Protein AF-A0A3R6CC76-F1 (afdb_monomer_lite)

Sequence (164 aa):
MKKETKEALYSLLDLMDMLGSIEFINMDIDKANSIRKEVLDVIGEKKEVSILDSNTEELLGILPMLLLDVNKFPSAKEILKFAEKCLNIEIKNYWLKRSRAEVAGIVLNEVYEQSPQQFNKFLKAWNKFNSESNSSSLDNKKLSDEKGFMESWFEFFDSYNGVE

Secondary structure (DSSP, 8-state):
--HHHHHHHHHHHHHHHHHHT-TT----HHHHHHHHHHHHHHHT---------HHHHHHHHHHHHHHH-TTT--SHHHHHHHHHHHH-PPPPTTGGGS-HHHHHHHHHHHHHHS-HHHHHHHHHHHHHHHHHHHHS---TTTTTSS--HHHHHHHHHHH-----

Structure (mmCIF, N/CA/C/O backbone):
data_AF-A0A3R6CC76-F1
#
_entry.id   AF-A0A3R6CC76-F1
#
loop_
_atom_site.group_PDB
_atom_site.id
_atom_site.type_symbol
_atom_site.label_atom_id
_atom_site.label_alt_id
_atom_site.label_comp_id
_atom_site.label_asym_id
_atom_site.label_entity_id
_atom_site.label_seq_id
_atom_site.pdbx_PDB_ins_code
_atom_site.Cartn_x
_atom_site.Cartn_y
_atom_site.Cartn_z
_atom_site.occupancy
_atom_site.B_iso_or_equiv
_atom_site.auth_seq_id
_atom_site.auth_comp_id
_atom_site.auth_asym_id
_atom_site.auth_atom_id
_atom_site.pdbx_PDB_model_num
ATOM 1 N N . MET A 1 1 ? -24.185 2.326 25.182 1.00 78.19 1 MET A N 1
ATOM 2 C CA . MET A 1 1 ? -23.250 1.585 26.057 1.00 78.19 1 MET A CA 1
ATOM 3 C C . MET A 1 1 ? -22.903 2.452 27.264 1.00 78.19 1 MET A C 1
ATOM 5 O O . MET A 1 1 ? -22.873 3.666 27.101 1.00 78.19 1 MET A O 1
ATOM 9 N N . LYS A 1 2 ? -22.691 1.870 28.455 1.00 87.38 2 LYS A N 1
ATOM 10 C CA . LYS A 1 2 ? -22.200 2.624 29.624 1.00 87.38 2 LYS A CA 1
ATOM 11 C C . LYS A 1 2 ? -20.761 3.101 29.385 1.00 87.38 2 LYS A C 1
ATOM 13 O O . LYS A 1 2 ? -20.021 2.442 28.657 1.00 87.38 2 LYS A O 1
ATOM 18 N N . LYS A 1 3 ? -20.378 4.235 29.977 1.00 83.81 3 LYS A N 1
ATOM 19 C CA . LYS A 1 3 ? -19.061 4.857 29.766 1.00 83.81 3 LYS A CA 1
ATOM 20 C C . LYS A 1 3 ? -17.925 3.919 30.184 1.00 83.81 3 LYS A C 1
ATOM 22 O O . LYS A 1 3 ? -16.989 3.725 29.422 1.00 83.81 3 LYS A O 1
ATOM 27 N N . GLU A 1 4 ? -18.082 3.269 31.329 1.00 83.88 4 GLU A N 1
ATOM 28 C CA . GLU A 1 4 ? -17.110 2.345 31.914 1.00 83.88 4 GLU A CA 1
ATOM 29 C C . GLU A 1 4 ? -16.890 1.119 31.015 1.00 83.88 4 GLU A C 1
ATOM 31 O O . GLU A 1 4 ? -15.773 0.646 30.844 1.00 83.88 4 GLU A O 1
ATOM 36 N N . THR A 1 5 ? -17.960 0.623 30.384 1.00 85.38 5 THR A N 1
ATOM 37 C CA . THR A 1 5 ? -17.870 -0.474 29.409 1.00 85.38 5 THR A CA 1
ATOM 38 C C . THR A 1 5 ? -17.114 -0.038 28.158 1.00 85.38 5 THR A C 1
ATOM 40 O O . THR A 1 5 ? -16.325 -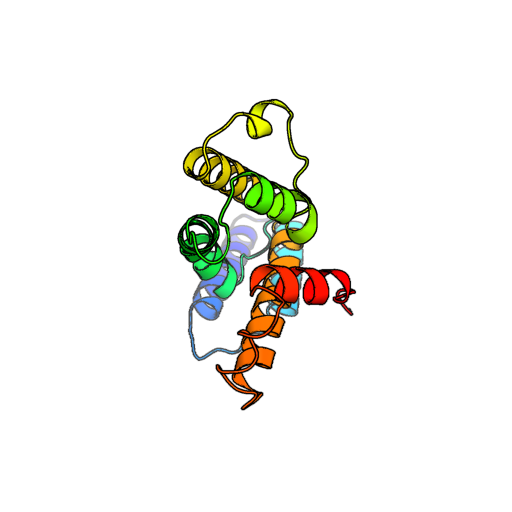0.808 27.627 1.00 85.38 5 THR A O 1
ATOM 43 N N . LYS A 1 6 ? -17.322 1.202 27.703 1.00 82.75 6 LYS A N 1
ATOM 44 C CA . LYS A 1 6 ? -16.617 1.743 26.538 1.00 82.75 6 LYS A CA 1
ATOM 45 C C . LYS A 1 6 ? -15.118 1.892 26.819 1.00 82.75 6 LYS A C 1
ATOM 47 O O . LYS A 1 6 ? -14.307 1.497 25.994 1.00 82.75 6 LYS A O 1
ATOM 52 N N . GLU A 1 7 ? -14.763 2.411 27.993 1.00 84.00 7 GLU A N 1
ATOM 53 C CA . GLU A 1 7 ? -13.372 2.547 28.444 1.00 84.00 7 GLU A CA 1
ATOM 54 C C . GLU A 1 7 ? -12.673 1.187 28.555 1.00 84.00 7 GLU A C 1
ATOM 56 O O . GLU A 1 7 ? -11.577 1.032 28.028 1.00 84.00 7 GLU A O 1
ATOM 61 N N . ALA A 1 8 ? -13.332 0.177 29.132 1.00 86.19 8 ALA A N 1
ATOM 62 C CA . ALA A 1 8 ? -12.779 -1.175 29.214 1.00 86.19 8 ALA A CA 1
ATOM 63 C C . ALA A 1 8 ? -12.504 -1.797 27.832 1.00 86.19 8 ALA A C 1
ATOM 65 O O . ALA A 1 8 ? -11.505 -2.493 27.657 1.00 86.19 8 ALA A O 1
ATOM 66 N N . LEU A 1 9 ? -13.368 -1.538 26.845 1.00 85.25 9 LEU A N 1
ATOM 67 C CA . LEU A 1 9 ? -13.170 -2.020 25.477 1.00 85.25 9 LEU A CA 1
ATOM 68 C C . LEU A 1 9 ? -12.023 -1.290 24.763 1.00 85.25 9 LEU A C 1
ATOM 70 O O . LEU A 1 9 ? -11.269 -1.940 24.047 1.00 85.25 9 LEU A O 1
ATOM 74 N N . TYR A 1 10 ? -11.831 0.014 24.987 1.00 83.94 10 TYR A N 1
ATOM 75 C CA . TYR A 1 10 ? -10.636 0.703 24.481 1.00 83.94 10 TYR A CA 1
ATOM 76 C C . TYR A 1 10 ? -9.357 0.182 25.143 1.00 83.94 10 TYR A C 1
ATOM 78 O O . TYR A 1 10 ? -8.397 -0.105 24.441 1.00 83.94 10 TYR A O 1
ATOM 86 N N . SER A 1 11 ? -9.361 -0.058 26.458 1.00 84.88 11 SER A N 1
ATOM 87 C CA . SER A 1 11 ? -8.207 -0.659 27.141 1.00 84.88 11 SER A CA 1
ATOM 88 C C . SER A 1 11 ? -7.869 -2.063 26.626 1.00 84.88 11 SER A C 1
ATOM 90 O O . SER A 1 11 ? -6.702 -2.447 26.613 1.00 84.88 11 SER A O 1
ATOM 92 N N . LEU A 1 12 ? -8.870 -2.836 26.188 1.00 85.44 12 LEU A N 1
ATOM 93 C CA . LEU A 1 12 ? -8.644 -4.117 25.517 1.00 85.44 12 LEU A CA 1
ATOM 94 C C . LEU A 1 12 ? -7.931 -3.925 24.172 1.00 85.44 12 LEU A C 1
ATOM 96 O O . LEU A 1 12 ? -7.001 -4.671 23.879 1.00 85.44 12 LEU A O 1
ATOM 100 N N . LEU A 1 13 ? -8.341 -2.932 23.376 1.00 81.12 13 LEU A N 1
ATOM 101 C CA . LEU A 1 13 ? -7.686 -2.606 22.106 1.00 81.12 13 LEU A CA 1
ATOM 102 C C . LEU A 1 13 ? -6.233 -2.163 22.320 1.00 81.12 13 LEU A C 1
ATOM 104 O O . LEU A 1 13 ? -5.344 -2.716 21.678 1.00 81.12 13 LEU A O 1
ATOM 108 N N . ASP A 1 14 ? -5.990 -1.273 23.286 1.00 79.50 14 ASP A N 1
ATOM 109 C CA . ASP A 1 14 ? -4.642 -0.810 23.643 1.00 79.50 14 ASP A CA 1
ATOM 110 C C . ASP A 1 14 ? -3.735 -1.980 24.063 1.00 79.50 14 ASP A C 1
ATOM 112 O O . ASP A 1 14 ? -2.559 -2.047 23.705 1.00 79.50 14 ASP A O 1
ATOM 116 N N . LEU A 1 15 ? -4.284 -2.946 24.807 1.00 82.69 15 LEU A N 1
ATOM 117 C CA . LEU A 1 15 ? -3.556 -4.143 25.223 1.00 82.69 15 LEU A CA 1
ATOM 118 C C . LEU A 1 15 ? -3.258 -5.069 24.037 1.00 82.69 15 LEU A C 1
ATOM 120 O O . LEU A 1 15 ? -2.177 -5.652 23.975 1.00 82.69 15 LEU A O 1
ATOM 124 N N . MET A 1 16 ? -4.181 -5.189 23.082 1.00 79.12 16 MET A N 1
ATOM 125 C CA . MET A 1 16 ? -3.932 -5.930 21.844 1.00 79.12 16 MET A CA 1
ATOM 126 C C . MET A 1 16 ? -2.826 -5.279 21.007 1.00 79.12 16 MET A C 1
ATOM 128 O O . MET A 1 16 ? -1.982 -6.000 20.483 1.00 79.12 16 MET A O 1
ATOM 132 N N . ASP A 1 17 ? -2.797 -3.946 20.913 1.00 73.50 17 ASP A N 1
ATOM 133 C CA . ASP A 1 17 ? -1.731 -3.208 20.222 1.00 73.50 17 ASP A CA 1
ATOM 134 C C . ASP A 1 17 ? -0.377 -3.400 20.908 1.00 73.50 17 ASP A C 1
ATOM 136 O O . ASP A 1 17 ? 0.615 -3.731 20.257 1.00 73.50 17 ASP A O 1
ATOM 140 N N . MET A 1 18 ? -0.343 -3.293 22.240 1.00 76.19 18 MET A N 1
ATOM 141 C CA . MET A 1 18 ? 0.864 -3.566 23.017 1.00 76.19 18 MET A CA 1
ATOM 142 C C . MET A 1 18 ? 1.381 -4.984 22.754 1.00 76.19 18 MET A C 1
ATOM 144 O O . MET A 1 18 ? 2.561 -5.154 22.459 1.00 76.19 18 MET A O 1
ATOM 148 N N . LEU A 1 19 ? 0.519 -6.001 22.830 1.00 71.38 19 LEU A N 1
ATOM 149 C CA . LEU A 1 19 ? 0.923 -7.389 22.601 1.00 71.38 19 LEU A CA 1
ATOM 150 C C . LEU A 1 19 ? 1.365 -7.648 21.153 1.00 71.38 19 LEU A C 1
ATOM 152 O O . LEU A 1 19 ? 2.276 -8.444 20.950 1.00 71.38 19 LEU A O 1
ATOM 156 N N . GLY A 1 20 ? 0.755 -6.983 20.167 1.00 65.50 20 GLY A N 1
ATOM 157 C CA . GLY A 1 20 ? 1.153 -7.082 18.759 1.00 65.50 20 GLY A CA 1
ATOM 158 C C . GLY A 1 20 ? 2.518 -6.453 18.464 1.00 65.50 20 GLY A C 1
ATOM 159 O O . GLY A 1 20 ? 3.218 -6.906 17.566 1.00 65.50 20 GLY A O 1
ATOM 160 N N . SER A 1 21 ? 2.936 -5.457 19.250 1.00 64.94 21 SER A N 1
ATOM 161 C CA . SER A 1 21 ? 4.254 -4.817 19.104 1.00 64.94 21 SER A CA 1
ATOM 162 C C . SER A 1 21 ? 5.432 -5.630 19.666 1.00 64.94 21 SER A C 1
ATOM 164 O O . SER A 1 21 ? 6.586 -5.228 19.531 1.00 64.94 21 SER A O 1
ATOM 166 N N . ILE A 1 22 ? 5.169 -6.764 20.324 1.00 73.12 22 ILE A N 1
ATOM 167 C CA . ILE A 1 22 ? 6.200 -7.580 20.969 1.00 73.12 22 ILE A CA 1
ATOM 168 C C . ILE A 1 22 ? 6.712 -8.651 19.991 1.00 73.12 22 ILE A C 1
ATOM 170 O O . ILE A 1 22 ? 6.011 -9.622 19.720 1.00 73.12 22 ILE A O 1
ATOM 174 N N . GLU A 1 23 ? 7.970 -8.530 19.543 1.00 50.34 23 GLU A N 1
ATOM 175 C CA . GLU A 1 23 ? 8.616 -9.404 18.534 1.00 50.34 23 GLU A CA 1
ATOM 176 C C . GLU A 1 23 ? 8.497 -10.920 18.794 1.00 50.34 23 GLU A C 1
ATOM 178 O O . GLU A 1 23 ? 8.478 -11.710 17.854 1.00 50.34 23 GLU A O 1
ATOM 183 N N . PHE A 1 24 ? 8.439 -11.360 20.056 1.00 63.47 24 PHE A N 1
ATOM 184 C CA . PHE A 1 24 ? 8.386 -12.789 20.399 1.00 63.47 24 PHE A CA 1
ATOM 185 C C . PHE A 1 24 ? 6.964 -13.362 20.501 1.00 63.47 24 PHE A C 1
ATOM 187 O O . PHE A 1 24 ? 6.803 -14.577 20.651 1.00 63.47 24 PHE A O 1
ATOM 194 N N . ILE A 1 25 ? 5.926 -12.522 20.458 1.00 61.62 25 ILE A N 1
ATOM 195 C CA . ILE A 1 25 ? 4.536 -12.977 20.503 1.00 61.62 25 ILE A CA 1
ATOM 196 C C . ILE A 1 25 ? 4.082 -13.225 19.069 1.00 61.62 25 ILE A C 1
ATOM 198 O O . ILE A 1 25 ? 3.713 -12.308 18.345 1.00 61.62 25 ILE A O 1
ATOM 202 N N . ASN A 1 26 ? 4.078 -14.495 18.664 1.00 59.50 26 ASN A N 1
ATOM 203 C CA . ASN A 1 26 ? 3.511 -14.894 17.381 1.00 59.50 26 ASN A CA 1
ATOM 204 C C . ASN A 1 26 ? 1.976 -14.863 17.471 1.00 59.50 26 ASN A C 1
ATOM 206 O O . ASN A 1 26 ? 1.334 -15.864 17.801 1.00 59.50 26 ASN A O 1
ATOM 210 N N . MET A 1 27 ? 1.400 -13.676 17.284 1.00 68.50 27 MET A N 1
ATOM 211 C CA . MET A 1 27 ? -0.040 -13.464 17.314 1.00 68.50 27 MET A CA 1
ATOM 212 C C . MET A 1 27 ? -0.646 -13.832 15.960 1.00 68.50 27 MET A C 1
ATOM 214 O O . MET A 1 27 ? -0.169 -13.414 14.911 1.00 68.50 27 MET A O 1
ATOM 218 N N . ASP A 1 28 ? -1.734 -14.598 15.986 1.00 73.62 28 ASP A N 1
ATOM 219 C CA . ASP A 1 28 ? -2.546 -14.848 14.798 1.00 73.62 28 ASP A CA 1
ATOM 220 C C . ASP A 1 28 ? -3.259 -13.543 14.403 1.00 73.62 28 ASP A C 1
ATOM 222 O O . ASP A 1 28 ? -4.277 -13.164 14.990 1.00 73.62 28 ASP A O 1
ATOM 226 N N . ILE A 1 29 ? -2.666 -12.826 13.449 1.00 67.88 29 ILE A N 1
ATOM 227 C CA . ILE A 1 29 ? -3.090 -11.494 12.998 1.00 67.88 29 ILE A CA 1
ATOM 228 C C . ILE A 1 29 ? -4.518 -11.515 12.452 1.00 67.88 29 ILE A C 1
ATOM 230 O O . ILE A 1 29 ? -5.280 -10.574 12.678 1.00 67.88 29 ILE A O 1
ATOM 234 N N . ASP A 1 30 ? -4.916 -12.589 11.770 1.00 64.12 30 ASP A N 1
ATOM 235 C CA . ASP A 1 30 ? -6.259 -12.704 11.204 1.00 64.12 30 ASP A CA 1
ATOM 236 C C . ASP A 1 30 ? -7.299 -12.838 12.338 1.00 64.12 30 ASP A C 1
ATOM 238 O O . ASP A 1 30 ? -8.331 -12.156 12.328 1.00 64.12 30 ASP A O 1
ATOM 242 N N . LYS A 1 31 ? -6.988 -13.598 13.402 1.00 71.38 31 LYS A N 1
ATOM 243 C CA . LYS A 1 31 ? -7.825 -13.640 14.617 1.00 71.38 31 LYS A CA 1
ATOM 244 C C . LYS A 1 31 ? -7.837 -12.319 15.385 1.00 71.38 31 LYS A C 1
ATOM 246 O O . LYS A 1 31 ? -8.903 -11.891 15.828 1.00 71.38 31 LYS A O 1
ATOM 251 N N . ALA A 1 32 ? -6.689 -11.663 15.538 1.00 76.19 32 ALA A N 1
ATOM 252 C CA . ALA A 1 32 ? -6.593 -10.378 16.231 1.00 76.19 32 ALA A CA 1
ATOM 253 C C . ALA A 1 32 ? -7.425 -9.292 15.529 1.00 76.19 32 ALA A C 1
ATOM 255 O O . ALA A 1 32 ? -8.156 -8.542 16.179 1.00 76.19 32 ALA A O 1
ATOM 256 N N . ASN A 1 33 ? -7.390 -9.266 14.194 1.00 68.50 33 ASN A N 1
ATOM 257 C CA . ASN A 1 33 ? -8.220 -8.389 13.373 1.00 68.50 33 ASN A CA 1
ATOM 258 C C . ASN A 1 33 ? -9.720 -8.681 13.533 1.00 68.50 33 ASN A C 1
ATOM 260 O O . ASN A 1 33 ? -10.511 -7.744 13.656 1.00 68.50 33 ASN A O 1
ATOM 264 N N . SER A 1 34 ? -10.120 -9.959 13.578 1.00 73.19 34 SER A N 1
ATOM 265 C CA . SER A 1 34 ? -11.523 -10.340 13.809 1.00 73.19 34 SER A CA 1
ATOM 266 C C . SER A 1 34 ? -12.028 -9.835 15.162 1.00 73.19 34 SER A C 1
ATOM 268 O O . SER A 1 34 ? -13.064 -9.177 15.227 1.00 73.19 34 SER A O 1
ATOM 270 N N . ILE A 1 35 ? -11.257 -10.062 16.232 1.00 81.56 35 ILE A N 1
ATOM 271 C CA . ILE A 1 35 ? -11.608 -9.616 17.590 1.00 81.56 35 ILE A CA 1
ATOM 272 C C . ILE A 1 35 ? -11.702 -8.087 17.649 1.00 81.56 35 ILE A C 1
ATOM 274 O O . ILE A 1 35 ? -12.647 -7.544 18.217 1.00 81.56 35 ILE A O 1
ATOM 278 N N . ARG A 1 36 ? -10.759 -7.369 17.026 1.00 78.19 36 ARG A N 1
ATOM 279 C CA . ARG A 1 36 ? -10.779 -5.900 16.971 1.00 78.19 36 ARG A CA 1
ATOM 280 C C . ARG A 1 36 ? -12.027 -5.373 16.278 1.00 78.19 36 ARG A C 1
ATOM 282 O O . ARG A 1 36 ? -12.654 -4.444 16.784 1.00 78.19 36 ARG A O 1
ATOM 289 N N . LYS A 1 37 ? -12.395 -5.972 15.146 1.00 76.94 37 LYS A N 1
ATOM 290 C CA . LYS A 1 37 ? -13.596 -5.599 14.398 1.00 76.94 37 LYS A CA 1
ATOM 291 C C . LYS A 1 37 ? -14.854 -5.796 15.240 1.00 76.94 37 LYS A C 1
ATOM 293 O O . LYS A 1 37 ? -15.654 -4.874 15.345 1.00 76.94 37 LYS A O 1
ATOM 298 N N . GLU A 1 38 ? -14.981 -6.942 15.905 1.00 79.50 38 GLU A N 1
ATOM 299 C CA . GLU A 1 38 ? -16.101 -7.221 16.811 1.00 79.50 38 GLU A CA 1
ATOM 300 C C . GLU A 1 38 ? -16.174 -6.211 17.965 1.00 79.50 38 GLU A C 1
ATOM 302 O O . GLU A 1 38 ? -17.247 -5.700 18.285 1.00 79.50 38 GLU A O 1
ATOM 307 N N . VAL A 1 39 ? -15.032 -5.865 18.567 1.00 82.44 39 VAL A N 1
ATOM 308 C CA . VAL A 1 39 ? -14.962 -4.876 19.651 1.00 82.44 39 VAL A CA 1
ATOM 309 C C . VAL A 1 39 ? -15.357 -3.477 19.161 1.00 82.44 39 VAL A C 1
ATOM 311 O O . VAL A 1 39 ? -16.149 -2.806 19.823 1.00 82.44 39 VAL A O 1
ATOM 314 N N . LEU A 1 40 ? -14.870 -3.036 17.999 1.00 79.81 40 LEU A N 1
ATOM 315 C CA . LEU A 1 40 ? -15.210 -1.732 17.412 1.00 79.81 40 LEU A CA 1
ATOM 316 C C . LEU A 1 40 ? -16.682 -1.641 16.990 1.00 79.81 40 LEU A C 1
ATOM 318 O O . LEU A 1 40 ? -17.331 -0.621 17.248 1.00 79.81 40 LEU A O 1
ATOM 322 N N . ASP A 1 41 ? -17.229 -2.724 16.434 1.00 80.44 41 ASP A N 1
ATOM 323 C CA . ASP A 1 41 ? -18.651 -2.847 16.111 1.00 80.44 41 ASP A CA 1
ATOM 324 C C . ASP A 1 41 ? -19.511 -2.704 17.377 1.00 80.44 41 ASP A C 1
ATOM 326 O O . ASP A 1 41 ? -20.511 -1.980 17.377 1.00 80.44 41 ASP A O 1
ATOM 330 N N . VAL A 1 42 ? -19.087 -3.313 18.493 1.00 82.31 42 VAL A N 1
ATOM 331 C CA . VAL A 1 42 ? -19.751 -3.177 19.800 1.00 82.31 42 VAL A CA 1
ATOM 332 C C . VAL A 1 42 ? -19.645 -1.746 20.340 1.00 82.31 42 VAL A C 1
ATOM 334 O O . VAL A 1 42 ? -20.631 -1.220 20.863 1.00 82.31 42 VAL A O 1
ATOM 337 N N . ILE A 1 43 ? -18.491 -1.085 20.189 1.00 81.12 43 ILE A N 1
ATOM 338 C CA . ILE A 1 43 ? -18.276 0.328 20.562 1.00 81.12 43 ILE A CA 1
ATOM 339 C C . ILE A 1 43 ? -19.145 1.280 19.710 1.00 81.12 43 ILE A C 1
ATOM 341 O O . ILE A 1 43 ? -19.467 2.387 20.158 1.00 81.12 43 ILE A O 1
ATOM 345 N N . GLY A 1 44 ? -19.587 0.840 18.528 1.00 70.12 44 GLY A N 1
ATOM 346 C CA . GLY A 1 44 ? -20.371 1.629 17.577 1.00 70.12 44 GLY A CA 1
ATOM 347 C C . GLY A 1 44 ? -19.515 2.541 16.695 1.00 70.12 44 GLY A C 1
ATOM 348 O O . GLY A 1 44 ? -20.048 3.453 16.060 1.00 70.12 44 GLY A O 1
ATOM 349 N N . GLU A 1 45 ? -18.200 2.316 16.649 1.00 59.59 45 GLU A N 1
ATOM 350 C CA . GLU A 1 45 ? -17.307 2.988 15.708 1.00 59.59 45 GLU A CA 1
ATOM 351 C C . GLU A 1 45 ? -17.234 2.180 14.411 1.00 59.59 45 GLU A C 1
ATOM 353 O O . GLU A 1 45 ? -16.491 1.214 14.307 1.00 59.59 45 GLU A O 1
ATOM 358 N N . LYS A 1 46 ? -17.961 2.624 13.378 1.00 48.88 46 LYS A N 1
ATOM 359 C CA . LYS A 1 46 ? -17.788 2.142 11.995 1.00 48.88 46 LYS A CA 1
ATOM 360 C C . LYS A 1 46 ? -16.515 2.709 11.351 1.00 48.88 46 LYS A C 1
ATOM 362 O O . LYS A 1 46 ? -16.562 3.226 10.236 1.00 48.88 46 LYS A O 1
ATOM 367 N N . LYS A 1 47 ? -15.390 2.702 12.061 1.00 42.88 47 LYS A N 1
ATOM 368 C CA . LYS A 1 47 ? -14.100 2.902 11.405 1.00 42.88 47 LYS A CA 1
ATOM 369 C C . LYS A 1 47 ? -13.642 1.536 10.926 1.00 42.88 47 LYS A C 1
ATOM 371 O O . LYS A 1 47 ? -13.527 0.612 11.726 1.00 42.88 47 LYS A O 1
ATOM 376 N N . GLU A 1 48 ? -13.375 1.411 9.631 1.00 41.94 48 GLU A N 1
ATOM 377 C CA . GLU A 1 48 ? -12.572 0.308 9.111 1.00 41.94 48 GLU A CA 1
ATOM 378 C C . GLU A 1 48 ? -11.152 0.460 9.672 1.00 41.94 48 GLU A C 1
ATOM 380 O O . GLU A 1 48 ? -10.279 1.055 9.052 1.00 41.94 48 GLU A O 1
ATOM 385 N N . VAL A 1 49 ? -10.935 0.006 10.908 1.00 42.56 49 VAL A N 1
ATOM 386 C CA . VAL A 1 49 ? -9.607 -0.052 11.521 1.00 42.56 49 VAL A CA 1
ATOM 387 C C . VAL A 1 49 ? -9.088 -1.460 11.315 1.00 42.56 49 VAL A C 1
ATOM 389 O O . VAL A 1 49 ? -9.191 -2.332 12.174 1.00 42.56 49 VAL A O 1
ATOM 392 N N . SER A 1 50 ? -8.575 -1.708 10.124 1.00 40.91 50 SER A N 1
ATOM 393 C CA . SER A 1 50 ? -7.661 -2.823 9.907 1.00 40.91 50 SER A CA 1
ATOM 394 C C . SER A 1 50 ? -6.325 -2.462 10.533 1.00 40.91 50 SER A C 1
ATOM 396 O O . SER A 1 50 ? -5.764 -1.404 10.245 1.00 40.91 50 SER A O 1
ATOM 398 N N . ILE A 1 51 ? -5.843 -3.344 11.400 1.00 42.31 51 ILE A N 1
ATOM 399 C CA . ILE A 1 51 ? -4.488 -3.279 11.926 1.00 42.31 51 ILE A CA 1
ATOM 400 C C . ILE A 1 51 ? -3.563 -3.399 10.720 1.00 42.31 51 ILE A C 1
ATOM 402 O O . ILE A 1 51 ? -3.667 -4.356 9.945 1.00 42.31 51 ILE A O 1
ATOM 406 N N . LEU A 1 52 ? -2.698 -2.409 10.536 1.00 45.25 52 LEU A N 1
ATOM 407 C CA . LEU A 1 52 ? -1.496 -2.605 9.748 1.00 45.25 52 LEU A CA 1
ATOM 408 C C . LEU A 1 52 ? -0.649 -3.563 10.591 1.00 45.25 52 LEU A C 1
ATOM 410 O O . LEU A 1 52 ? -0.231 -3.201 11.686 1.00 45.25 52 LEU A O 1
ATOM 414 N N . ASP A 1 53 ? -0.497 -4.811 10.146 1.00 47.12 53 ASP A N 1
ATOM 415 C CA . ASP A 1 53 ? 0.405 -5.780 10.785 1.00 47.12 53 ASP A CA 1
ATOM 416 C C . ASP A 1 53 ? 1.784 -5.119 11.013 1.00 47.12 53 ASP A C 1
ATOM 418 O O . ASP A 1 53 ? 2.143 -4.238 10.239 1.00 47.12 53 ASP A O 1
ATOM 422 N N . SER A 1 54 ? 2.578 -5.482 12.017 1.00 46.88 54 SER A N 1
ATOM 423 C CA . SER A 1 54 ? 3.878 -4.816 12.278 1.00 46.88 54 SER A CA 1
ATOM 424 C C . SER A 1 54 ? 4.801 -4.824 11.043 1.00 46.88 54 SER A C 1
ATOM 426 O O . SER A 1 54 ? 5.464 -3.835 10.731 1.00 46.88 54 SER A O 1
ATOM 428 N N . ASN A 1 55 ? 4.701 -5.880 10.232 1.00 54.22 55 ASN A N 1
ATOM 429 C CA . ASN A 1 55 ? 5.340 -6.007 8.917 1.00 54.22 55 ASN A CA 1
ATOM 430 C C . ASN A 1 55 ? 4.890 -4.952 7.885 1.00 54.22 55 ASN A C 1
ATOM 432 O O . ASN A 1 55 ? 5.595 -4.662 6.927 1.00 54.22 55 ASN A O 1
ATOM 436 N N . THR A 1 56 ? 3.691 -4.405 8.046 1.00 55.00 56 THR A N 1
ATOM 437 C CA . THR A 1 56 ? 3.019 -3.432 7.173 1.00 55.00 56 THR A CA 1
ATOM 438 C C . THR A 1 56 ? 3.547 -2.028 7.400 1.00 55.00 56 THR A C 1
ATOM 440 O O . THR A 1 56 ? 3.792 -1.312 6.434 1.00 55.00 56 THR A O 1
ATOM 443 N N . GLU A 1 57 ? 3.752 -1.634 8.659 1.00 57.03 57 GLU A N 1
ATOM 444 C CA . GLU A 1 57 ? 4.390 -0.358 8.999 1.00 57.03 57 GLU A CA 1
ATOM 445 C C . GLU A 1 57 ? 5.858 -0.357 8.574 1.00 57.03 57 GLU A C 1
ATOM 447 O O . GLU A 1 57 ? 6.320 0.604 7.952 1.00 57.03 57 GLU A O 1
ATOM 452 N N . GLU A 1 58 ? 6.564 -1.469 8.802 1.00 57.91 58 GLU A N 1
ATOM 453 C CA . GLU A 1 58 ? 7.904 -1.672 8.256 1.00 57.91 58 GLU A CA 1
ATOM 454 C C . GLU A 1 58 ? 7.898 -1.574 6.730 1.00 57.91 58 GLU A C 1
ATOM 456 O O . GLU A 1 58 ? 8.747 -0.886 6.154 1.00 57.91 58 GLU A O 1
ATOM 461 N N . LEU A 1 59 ? 6.913 -2.187 6.057 1.00 63.00 59 LEU A N 1
ATOM 462 C CA . LEU A 1 59 ? 6.862 -2.139 4.604 1.00 63.00 59 LEU A CA 1
ATOM 463 C C . LEU A 1 59 ? 6.494 -0.771 4.040 1.00 63.00 59 LEU A C 1
ATOM 465 O O . LEU A 1 59 ? 7.069 -0.370 3.034 1.00 63.00 59 LEU A O 1
ATOM 469 N N . LEU A 1 60 ? 5.592 -0.031 4.683 1.00 67.94 60 LEU A N 1
ATOM 470 C CA . LEU A 1 60 ? 5.331 1.372 4.354 1.00 67.94 60 LEU A CA 1
ATOM 471 C C . LEU A 1 60 ? 6.597 2.216 4.536 1.00 67.94 60 LEU A C 1
ATOM 473 O O . LEU A 1 60 ? 6.856 3.108 3.731 1.00 67.94 60 LEU A O 1
ATOM 477 N N . GLY A 1 61 ? 7.421 1.890 5.535 1.00 67.06 61 GLY A N 1
ATOM 478 C CA . GLY A 1 61 ? 8.735 2.493 5.743 1.00 67.06 61 GLY A CA 1
ATOM 479 C C . GLY A 1 61 ? 9.747 2.173 4.636 1.00 67.06 61 GLY A C 1
ATOM 480 O O . GLY A 1 61 ? 10.513 3.054 4.239 1.00 67.06 61 GLY A O 1
ATOM 481 N N . ILE A 1 62 ? 9.745 0.948 4.092 1.00 71.69 62 ILE A N 1
ATOM 482 C CA . ILE A 1 62 ? 10.687 0.533 3.033 1.00 71.69 62 ILE A CA 1
ATOM 483 C C . ILE A 1 62 ? 10.163 0.742 1.606 1.00 71.69 62 ILE A C 1
ATOM 485 O O . ILE A 1 62 ? 10.962 0.762 0.669 1.00 71.69 62 ILE A O 1
ATOM 489 N N . LEU A 1 63 ? 8.857 0.940 1.407 1.00 79.19 63 LEU A N 1
ATOM 490 C CA . LEU A 1 63 ? 8.245 1.131 0.090 1.00 79.19 63 LEU A CA 1
ATOM 491 C C . LEU A 1 63 ? 8.853 2.325 -0.671 1.00 79.19 63 LEU A C 1
ATOM 493 O O . LEU A 1 63 ? 9.182 2.152 -1.844 1.00 79.19 63 LEU A O 1
ATOM 497 N N . PRO A 1 64 ? 9.119 3.496 -0.053 1.00 81.56 64 PRO A N 1
ATOM 498 C CA . PRO A 1 64 ? 9.827 4.584 -0.725 1.00 81.56 64 PRO A CA 1
ATOM 499 C C . PRO A 1 64 ? 11.218 4.167 -1.213 1.00 81.56 64 PRO A C 1
ATOM 501 O O . PRO A 1 64 ? 11.597 4.481 -2.340 1.00 81.56 64 PRO A O 1
ATOM 504 N N . MET A 1 65 ? 11.969 3.426 -0.392 1.00 78.38 65 MET A N 1
ATOM 505 C CA . MET A 1 65 ? 13.302 2.934 -0.752 1.00 78.38 65 MET A CA 1
ATOM 506 C C . MET A 1 65 ? 13.227 1.932 -1.909 1.00 78.38 65 MET A C 1
ATOM 508 O O . MET A 1 65 ? 14.050 1.984 -2.821 1.00 78.38 65 MET A O 1
ATOM 512 N N . LEU A 1 66 ? 12.208 1.070 -1.906 1.00 81.12 66 LEU A N 1
ATOM 513 C CA . LEU A 1 66 ? 11.947 0.100 -2.960 1.00 81.12 66 LEU A CA 1
ATOM 514 C C . LEU A 1 66 ? 11.589 0.783 -4.289 1.00 81.12 66 LEU A C 1
ATOM 516 O O . LEU A 1 66 ? 12.205 0.477 -5.305 1.00 81.12 66 LEU A O 1
ATOM 520 N N . LEU A 1 67 ? 10.631 1.718 -4.286 1.00 84.38 67 LEU A N 1
ATOM 521 C CA . LEU A 1 67 ? 10.170 2.422 -5.492 1.00 84.38 67 LEU A CA 1
ATOM 522 C C . LEU A 1 67 ? 11.257 3.327 -6.091 1.00 84.38 67 LEU A C 1
ATOM 524 O O . LEU A 1 67 ? 11.256 3.594 -7.293 1.00 84.38 67 LEU A O 1
ATOM 528 N N . LEU A 1 68 ? 12.184 3.821 -5.266 1.00 84.44 68 LEU A N 1
ATOM 529 C CA . LEU A 1 68 ? 13.289 4.669 -5.713 1.00 84.44 68 LEU A CA 1
ATOM 530 C C . LEU A 1 68 ? 14.531 3.886 -6.164 1.00 84.44 68 LEU A C 1
ATOM 532 O O . LEU A 1 68 ? 15.428 4.506 -6.750 1.00 84.44 68 LEU A O 1
ATOM 536 N N . ASP A 1 69 ? 14.581 2.568 -5.951 1.00 81.81 69 ASP A N 1
ATOM 537 C CA . ASP A 1 69 ? 15.676 1.706 -6.400 1.00 81.81 69 ASP A CA 1
ATOM 538 C C . ASP A 1 69 ? 15.701 1.627 -7.933 1.00 81.81 69 ASP A C 1
ATOM 540 O O . ASP A 1 69 ? 14.840 1.021 -8.568 1.00 81.81 69 ASP A O 1
ATOM 544 N N . VAL A 1 70 ? 16.726 2.236 -8.535 1.00 81.12 70 VAL A N 1
ATOM 545 C CA . VAL A 1 70 ? 16.904 2.333 -9.994 1.00 81.12 70 VAL A CA 1
ATOM 546 C C . VAL A 1 70 ? 17.067 0.954 -10.635 1.00 81.12 70 VAL A C 1
ATOM 548 O O . VAL A 1 70 ? 16.707 0.780 -11.795 1.00 81.12 70 VAL A O 1
ATOM 551 N N . ASN A 1 71 ? 17.616 -0.017 -9.900 1.00 78.19 71 ASN A N 1
ATOM 552 C CA . ASN A 1 71 ? 17.861 -1.358 -10.425 1.00 78.19 71 ASN A CA 1
ATOM 553 C C . ASN A 1 71 ? 16.571 -2.181 -10.489 1.00 78.19 71 ASN A C 1
ATOM 555 O O . ASN A 1 71 ? 16.462 -3.090 -11.307 1.00 78.19 71 ASN A O 1
ATOM 559 N N . LYS A 1 72 ? 15.595 -1.860 -9.632 1.00 77.62 72 LYS A N 1
ATOM 560 C CA . LYS A 1 72 ? 14.275 -2.503 -9.609 1.00 77.62 72 LYS A CA 1
ATOM 561 C C . LYS A 1 72 ? 13.285 -1.753 -10.489 1.00 77.62 72 LYS A C 1
ATOM 563 O O . LYS A 1 72 ? 12.595 -2.369 -11.292 1.00 77.62 72 LYS A O 1
ATOM 568 N N . PHE A 1 73 ? 13.271 -0.427 -10.387 1.00 84.31 73 PHE A N 1
ATOM 569 C CA . PHE A 1 73 ? 12.417 0.465 -11.163 1.00 84.31 73 PHE A CA 1
ATOM 570 C C . PHE A 1 73 ? 13.255 1.467 -11.973 1.00 84.31 73 PHE A C 1
ATOM 572 O O . PHE A 1 73 ? 13.414 2.632 -11.579 1.00 84.31 73 PHE A O 1
ATOM 579 N N . PRO A 1 74 ? 13.787 1.044 -13.133 1.00 83.62 74 PRO A N 1
ATOM 580 C CA . PRO A 1 74 ? 14.513 1.927 -14.042 1.00 83.62 74 PRO A CA 1
ATOM 581 C C . PRO A 1 74 ? 13.717 3.174 -14.448 1.00 83.62 74 PRO A C 1
ATOM 583 O O . PRO A 1 74 ? 14.282 4.263 -14.579 1.00 83.62 74 PRO A O 1
ATOM 586 N N . SER A 1 75 ? 12.399 3.044 -14.618 1.00 87.12 75 SER A N 1
ATOM 587 C CA . SER A 1 75 ? 11.534 4.082 -15.174 1.00 87.12 75 SER A CA 1
ATOM 588 C C . SER A 1 75 ? 10.287 4.370 -14.333 1.00 87.12 75 SER A C 1
ATOM 590 O O . SER A 1 75 ? 9.736 3.511 -13.649 1.00 87.12 75 SER A O 1
ATOM 592 N N . ALA A 1 76 ? 9.766 5.595 -14.461 1.00 87.44 76 ALA A N 1
ATOM 593 C CA . ALA A 1 76 ? 8.487 5.985 -13.862 1.00 87.44 76 ALA A CA 1
ATOM 594 C C . ALA A 1 76 ? 7.319 5.098 -14.339 1.00 87.44 76 ALA A C 1
ATOM 596 O O . ALA A 1 76 ? 6.388 4.838 -13.584 1.00 87.44 76 ALA A O 1
ATOM 597 N N . LYS A 1 77 ? 7.380 4.591 -15.578 1.00 88.00 77 LYS A N 1
ATOM 598 C CA . LYS A 1 77 ? 6.357 3.696 -16.137 1.00 88.00 77 LYS A CA 1
ATOM 599 C C . LYS A 1 77 ? 6.286 2.362 -15.400 1.00 88.00 77 LYS A C 1
ATOM 601 O O . LYS A 1 77 ? 5.193 1.841 -15.221 1.00 88.00 77 LYS A O 1
ATOM 606 N N . GLU A 1 78 ? 7.419 1.816 -14.968 1.00 85.88 78 GLU A N 1
ATOM 607 C CA . GLU A 1 78 ? 7.445 0.553 -14.219 1.00 85.88 78 GLU A CA 1
ATOM 608 C C . GLU A 1 78 ? 6.867 0.717 -12.818 1.00 85.88 78 GLU A C 1
ATOM 610 O O . GLU A 1 78 ? 6.153 -0.167 -12.355 1.00 85.88 78 GLU A O 1
ATOM 615 N N . ILE A 1 79 ? 7.092 1.872 -12.184 1.00 87.94 79 ILE A N 1
ATOM 616 C CA . ILE A 1 79 ? 6.459 2.206 -10.903 1.00 87.94 79 ILE A CA 1
ATOM 617 C C . ILE A 1 79 ? 4.937 2.281 -11.061 1.00 87.94 79 ILE A C 1
ATOM 619 O O . ILE A 1 79 ? 4.206 1.713 -10.255 1.00 87.94 79 ILE A O 1
ATOM 623 N N . LEU A 1 80 ? 4.449 2.933 -12.120 1.00 89.31 80 LEU A N 1
ATOM 624 C CA . LEU A 1 80 ? 3.011 3.009 -12.402 1.00 89.31 80 LEU A CA 1
ATOM 625 C C . LEU A 1 80 ? 2.417 1.632 -12.715 1.00 89.31 80 LEU A C 1
ATOM 627 O O . LEU A 1 80 ? 1.361 1.297 -12.196 1.00 89.31 80 LEU A O 1
ATOM 631 N N . LYS A 1 81 ? 3.120 0.808 -13.502 1.00 87.38 81 LYS A N 1
ATOM 632 C CA . LYS A 1 81 ? 2.711 -0.574 -13.791 1.00 87.38 81 LYS A CA 1
ATOM 633 C C . LYS A 1 81 ? 2.633 -1.413 -12.514 1.00 87.38 81 LYS A C 1
ATOM 635 O O . LYS A 1 81 ? 1.722 -2.220 -12.370 1.00 87.38 81 LYS A O 1
ATOM 640 N N . PHE A 1 82 ? 3.570 -1.219 -11.589 1.00 87.88 82 PHE A N 1
ATOM 641 C CA . PHE A 1 82 ? 3.533 -1.846 -10.272 1.00 87.88 82 PHE A CA 1
ATOM 642 C C . PHE A 1 82 ? 2.346 -1.364 -9.438 1.00 87.88 82 PHE A C 1
ATOM 644 O O . PHE A 1 82 ? 1.636 -2.191 -8.878 1.00 87.88 82 PHE A O 1
ATOM 651 N N . ALA A 1 83 ? 2.093 -0.058 -9.389 1.00 87.56 83 ALA A N 1
ATOM 652 C CA . ALA A 1 83 ? 0.962 0.501 -8.655 1.00 87.56 83 ALA A CA 1
ATOM 653 C C . ALA A 1 83 ? -0.382 -0.031 -9.180 1.00 87.56 83 ALA A C 1
ATOM 655 O O . ALA A 1 83 ? -1.237 -0.439 -8.399 1.00 87.56 83 ALA A O 1
ATOM 656 N N . GLU A 1 84 ? -0.537 -0.107 -10.499 1.00 87.44 84 GLU A N 1
ATOM 657 C CA . GLU A 1 84 ? -1.739 -0.641 -11.140 1.00 87.44 84 GLU A CA 1
ATOM 658 C C . GLU A 1 84 ? -1.908 -2.144 -10.877 1.00 87.44 84 GLU A C 1
ATOM 660 O O . GLU A 1 84 ? -2.968 -2.582 -10.440 1.00 87.44 84 GLU A O 1
ATOM 665 N N . LYS A 1 85 ? -0.858 -2.947 -11.094 1.00 81.75 85 LYS A N 1
ATOM 666 C CA . LYS A 1 85 ? -0.943 -4.412 -10.975 1.00 81.75 85 LYS A CA 1
ATOM 667 C C . LYS A 1 85 ? -0.944 -4.917 -9.536 1.00 81.75 85 LYS A C 1
ATOM 669 O O . LYS A 1 85 ? -1.725 -5.799 -9.200 1.00 81.75 85 LYS A O 1
ATOM 674 N N . CYS A 1 86 ? -0.027 -4.419 -8.713 1.00 80.75 86 CYS A N 1
ATOM 675 C CA . CYS A 1 86 ? 0.252 -4.979 -7.390 1.00 80.75 86 CYS A CA 1
ATOM 676 C C . CYS A 1 86 ? -0.559 -4.315 -6.281 1.00 80.75 86 CYS A C 1
ATOM 678 O O . CYS A 1 86 ? -0.871 -4.963 -5.285 1.00 80.75 86 CYS A O 1
ATOM 680 N N . LEU A 1 87 ? -0.901 -3.039 -6.460 1.00 80.44 87 LEU A N 1
ATOM 681 C CA . LEU A 1 87 ? -1.617 -2.236 -5.470 1.00 80.44 87 LEU A CA 1
ATOM 682 C C . LEU A 1 87 ? -3.022 -1.845 -5.944 1.00 80.44 87 LEU A C 1
ATOM 684 O O . LEU A 1 87 ? -3.746 -1.177 -5.213 1.00 80.44 87 LEU A O 1
ATOM 688 N N . ASN A 1 88 ? -3.423 -2.254 -7.156 1.00 81.88 88 ASN A N 1
ATOM 689 C CA . ASN A 1 88 ? -4.733 -1.952 -7.735 1.00 81.88 88 ASN A CA 1
ATOM 690 C C . ASN A 1 88 ? -5.066 -0.441 -7.718 1.00 81.88 88 ASN A C 1
ATOM 692 O O . ASN A 1 88 ? -6.212 -0.042 -7.510 1.00 81.88 88 ASN A O 1
ATOM 696 N N . ILE A 1 89 ? -4.046 0.408 -7.894 1.00 85.19 89 ILE A N 1
ATOM 697 C CA . ILE A 1 89 ? -4.190 1.867 -7.948 1.00 85.19 89 ILE A CA 1
ATOM 698 C C . ILE A 1 89 ? -4.566 2.276 -9.372 1.00 85.19 89 ILE A C 1
ATOM 700 O O . ILE A 1 89 ? -3.849 1.975 -10.326 1.00 85.19 89 ILE A O 1
ATOM 704 N N . GLU A 1 90 ? -5.656 3.028 -9.515 1.00 86.19 90 GLU A N 1
ATOM 705 C CA . GLU A 1 90 ? -6.055 3.592 -10.803 1.00 86.19 90 GLU A CA 1
ATOM 706 C C . GLU A 1 90 ? -5.090 4.710 -11.235 1.00 86.19 90 GLU A C 1
ATOM 708 O O . GLU A 1 90 ? -4.948 5.744 -10.573 1.00 86.19 90 GLU A O 1
ATOM 713 N N . ILE A 1 91 ? -4.422 4.516 -12.374 1.00 88.56 91 ILE A N 1
ATOM 714 C CA . ILE A 1 91 ? -3.407 5.450 -12.865 1.00 88.56 91 ILE A CA 1
ATOM 715 C C . ILE A 1 91 ? -4.054 6.6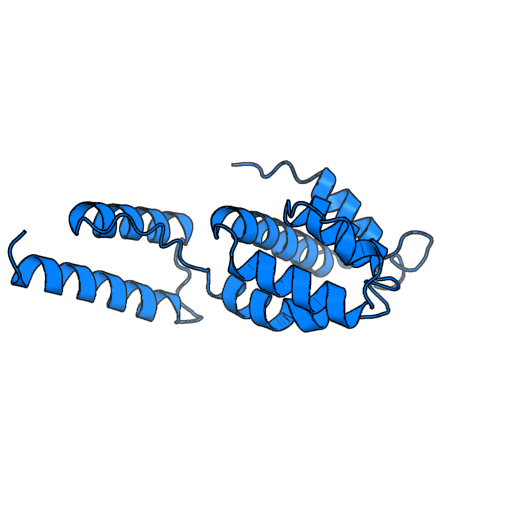51 -13.554 1.00 88.56 91 ILE A C 1
ATOM 717 O O . ILE A 1 91 ? -4.676 6.545 -14.611 1.00 88.56 91 ILE A O 1
ATOM 721 N N . LYS A 1 92 ? -3.828 7.847 -13.003 1.00 88.75 92 LYS A N 1
ATOM 722 C CA . LYS A 1 92 ? -4.339 9.100 -13.577 1.00 88.75 92 LYS A CA 1
ATOM 723 C C . LYS A 1 92 ? -3.414 9.609 -14.691 1.00 88.75 92 LYS A C 1
ATOM 725 O O . LYS A 1 92 ? -2.190 9.626 -14.560 1.00 88.75 92 LYS A O 1
ATOM 730 N N . ASN A 1 93 ? -3.993 10.144 -15.770 1.00 86.75 93 ASN A N 1
ATOM 731 C CA . ASN A 1 93 ? -3.253 10.614 -16.957 1.00 86.75 93 ASN A CA 1
ATOM 732 C C . ASN A 1 93 ? -2.123 11.618 -16.659 1.00 86.75 93 ASN A C 1
ATOM 734 O O . ASN A 1 93 ? -1.113 11.654 -17.364 1.00 86.75 93 ASN A O 1
ATOM 738 N N . TYR A 1 94 ? -2.270 12.452 -15.625 1.00 88.31 94 TYR A N 1
ATOM 739 C CA . TYR A 1 94 ? -1.250 13.440 -15.271 1.00 88.31 94 TYR A CA 1
ATOM 740 C C . TYR A 1 94 ? -0.020 12.831 -14.580 1.00 88.31 94 TYR A C 1
ATOM 742 O O . TYR A 1 94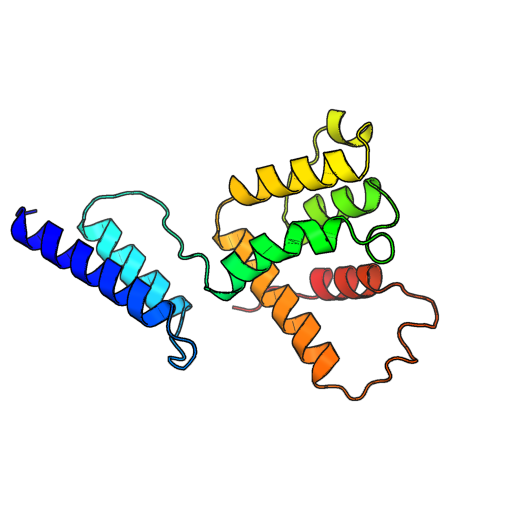 ? 0.997 13.516 -14.493 1.00 88.31 94 TYR A O 1
ATOM 750 N N . TRP A 1 95 ? -0.074 11.572 -14.128 1.00 91.06 95 TRP A N 1
ATOM 751 C CA . TRP A 1 95 ? 1.062 10.861 -13.524 1.00 91.06 95 TRP A CA 1
ATOM 752 C C . TRP A 1 95 ? 2.076 10.419 -14.580 1.00 91.06 95 TRP A C 1
ATOM 754 O O . TRP A 1 95 ? 3.276 10.430 -14.332 1.00 91.06 95 TRP A O 1
ATOM 764 N N . LEU A 1 96 ? 1.613 10.133 -15.801 1.00 87.25 96 LEU A N 1
ATOM 765 C CA . LEU A 1 96 ? 2.447 9.667 -16.917 1.00 87.25 96 LEU A CA 1
ATOM 766 C C . LEU A 1 96 ? 3.517 10.680 -17.356 1.00 87.25 96 LEU A C 1
ATOM 768 O O . LEU A 1 96 ? 4.477 10.310 -18.029 1.00 87.25 96 LEU A O 1
ATOM 772 N N . LYS A 1 97 ? 3.341 11.961 -17.007 1.00 89.75 97 LYS A N 1
ATOM 773 C CA . LYS A 1 97 ? 4.265 13.059 -17.338 1.00 89.75 97 LYS A CA 1
ATOM 774 C C . LYS A 1 97 ? 5.230 13.403 -16.199 1.00 89.75 97 LYS A C 1
ATOM 776 O O . LYS A 1 97 ? 6.021 14.330 -16.347 1.00 89.75 97 LYS A O 1
ATOM 781 N N . ARG A 1 98 ? 5.124 12.721 -15.057 1.00 90.25 98 ARG A N 1
ATOM 782 C CA . ARG A 1 98 ? 5.884 13.024 -13.840 1.00 90.25 98 ARG A CA 1
ATOM 783 C C . ARG A 1 98 ? 7.222 12.298 -13.821 1.00 90.25 98 ARG A C 1
ATOM 785 O O . ARG A 1 98 ? 7.398 11.255 -14.452 1.00 90.25 98 ARG A O 1
ATOM 792 N N . SER A 1 99 ? 8.174 12.868 -13.091 1.00 91.19 99 SER A N 1
ATOM 793 C CA . SER A 1 99 ? 9.465 12.234 -12.834 1.00 91.19 99 SER A CA 1
ATOM 794 C C . SER A 1 99 ? 9.302 10.981 -11.971 1.00 91.19 99 SER A C 1
ATOM 796 O O . SER A 1 99 ? 8.307 10.812 -11.268 1.00 91.19 99 SER A O 1
ATOM 798 N N . ARG A 1 100 ? 10.308 10.100 -11.981 1.00 90.56 100 ARG A N 1
ATOM 799 C CA . ARG A 1 100 ? 10.285 8.864 -11.185 1.00 90.56 100 ARG A CA 1
ATOM 800 C C . ARG A 1 100 ? 10.059 9.132 -9.693 1.00 90.56 100 ARG A C 1
ATOM 802 O O . ARG A 1 100 ? 9.259 8.447 -9.069 1.00 90.56 100 ARG A O 1
ATOM 809 N N . ALA A 1 101 ? 10.736 10.142 -9.146 1.00 88.25 101 ALA A N 1
ATOM 810 C CA . ALA A 1 101 ? 10.601 10.514 -7.741 1.00 88.25 101 ALA A CA 1
ATOM 811 C C . ALA A 1 101 ? 9.195 11.046 -7.415 1.00 88.25 101 ALA A C 1
ATOM 813 O O . ALA A 1 101 ? 8.616 10.659 -6.405 1.00 88.25 101 ALA A O 1
ATOM 814 N N . GLU A 1 102 ? 8.618 11.876 -8.291 1.00 90.00 102 GLU A N 1
ATOM 815 C CA . GLU A 1 102 ? 7.235 12.346 -8.131 1.00 90.00 102 GLU A CA 1
ATOM 816 C C . GLU A 1 102 ? 6.235 11.190 -8.208 1.00 90.00 102 GLU A C 1
ATOM 818 O O . GLU A 1 102 ? 5.329 11.119 -7.387 1.00 90.00 102 GLU A O 1
ATOM 823 N N . VAL A 1 103 ? 6.402 10.273 -9.165 1.00 90.88 103 VAL A N 1
ATOM 824 C CA . VAL A 1 103 ? 5.543 9.090 -9.288 1.00 90.88 103 VAL A CA 1
ATOM 825 C C . VAL A 1 103 ? 5.622 8.222 -8.034 1.00 90.88 103 VAL A C 1
ATOM 827 O O . VAL A 1 103 ? 4.581 7.811 -7.534 1.00 90.88 103 VAL A O 1
ATOM 830 N N . ALA A 1 104 ? 6.819 7.984 -7.491 1.00 87.62 104 ALA A N 1
ATOM 831 C CA . ALA A 1 104 ? 6.978 7.238 -6.244 1.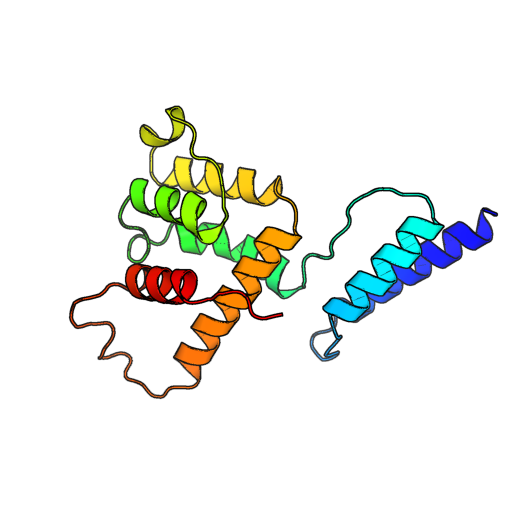00 87.62 104 ALA A CA 1
ATOM 832 C C . ALA A 1 104 ? 6.229 7.911 -5.079 1.00 87.62 104 ALA A C 1
ATOM 834 O O . ALA A 1 104 ? 5.522 7.234 -4.339 1.00 87.62 104 ALA A O 1
ATOM 835 N N . GLY A 1 105 ? 6.324 9.240 -4.957 1.00 87.50 105 GLY A N 1
ATOM 836 C CA . GLY A 1 105 ? 5.593 9.998 -3.937 1.00 87.50 105 GLY A CA 1
ATOM 837 C C . GLY A 1 105 ? 4.072 9.953 -4.115 1.00 87.50 105 GLY A C 1
ATOM 838 O O . GLY A 1 105 ? 3.344 9.818 -3.136 1.00 87.50 105 GLY A O 1
ATOM 839 N N . ILE A 1 106 ? 3.587 10.015 -5.357 1.00 89.44 106 ILE A N 1
ATOM 840 C CA . ILE A 1 106 ? 2.157 9.896 -5.676 1.00 89.44 106 ILE A CA 1
ATOM 841 C C . ILE A 1 106 ? 1.633 8.507 -5.303 1.00 89.44 106 ILE A C 1
ATOM 843 O O . ILE A 1 106 ? 0.620 8.408 -4.619 1.00 89.44 106 ILE A O 1
ATOM 847 N N . VAL A 1 107 ? 2.331 7.446 -5.722 1.00 87.94 107 VAL A N 1
ATOM 848 C CA . VAL A 1 107 ? 1.954 6.060 -5.406 1.00 87.94 107 VAL A CA 1
ATOM 849 C C . VAL A 1 107 ? 1.943 5.843 -3.900 1.00 87.94 107 VAL A C 1
ATOM 851 O O . VAL A 1 107 ? 0.995 5.267 -3.385 1.00 87.94 107 VAL A O 1
ATOM 854 N N . LEU A 1 108 ? 2.950 6.351 -3.186 1.00 85.69 108 LEU A N 1
ATOM 855 C CA . LEU A 1 108 ? 3.001 6.264 -1.732 1.00 85.69 108 LEU A CA 1
ATOM 856 C C . LEU A 1 108 ? 1.780 6.928 -1.079 1.00 85.69 108 LEU A C 1
ATOM 858 O O . LEU A 1 108 ? 1.169 6.330 -0.201 1.00 85.69 108 LEU A O 1
ATOM 862 N N . ASN A 1 109 ? 1.406 8.134 -1.520 1.00 84.94 109 ASN A N 1
ATOM 863 C CA . ASN A 1 109 ? 0.237 8.826 -0.977 1.00 84.94 109 ASN A CA 1
ATOM 864 C C . ASN A 1 109 ? -1.057 8.034 -1.209 1.00 84.94 109 ASN A C 1
ATOM 866 O O . ASN A 1 109 ? -1.867 7.901 -0.302 1.00 84.94 109 ASN A O 1
ATOM 870 N N . GLU A 1 110 ? -1.223 7.458 -2.398 1.00 85.06 110 GLU A N 1
ATOM 871 C CA . GLU A 1 110 ? -2.405 6.650 -2.720 1.00 85.06 110 GLU A CA 1
ATOM 872 C C . GLU A 1 110 ? -2.440 5.345 -1.911 1.00 85.06 110 GLU A C 1
ATOM 874 O O . GLU A 1 110 ? -3.504 4.943 -1.456 1.00 85.06 110 GLU A O 1
ATOM 879 N N . VAL A 1 111 ? -1.290 4.719 -1.633 1.00 80.81 111 VAL A N 1
ATOM 880 C CA . VAL A 1 111 ? -1.215 3.558 -0.726 1.00 80.81 111 VAL A CA 1
ATOM 881 C C . VAL A 1 111 ? -1.677 3.914 0.689 1.00 80.81 111 VAL A C 1
ATOM 883 O O . VAL A 1 111 ? -2.389 3.125 1.304 1.00 80.81 111 VAL A O 1
ATOM 886 N N . TYR A 1 112 ? -1.314 5.093 1.203 1.00 73.75 112 TYR A N 1
ATOM 887 C CA . TYR A 1 112 ? -1.779 5.556 2.518 1.00 73.75 112 TYR A CA 1
ATOM 888 C C . TYR A 1 112 ? -3.289 5.830 2.565 1.00 73.75 112 TYR A C 1
ATOM 890 O O . TYR A 1 112 ? -3.889 5.740 3.635 1.00 73.75 112 TYR A O 1
ATOM 898 N N . GLU A 1 113 ? -3.900 6.174 1.431 1.00 75.00 113 GLU A N 1
ATOM 899 C CA . GLU A 1 113 ? -5.339 6.441 1.319 1.00 75.00 113 GLU A CA 1
ATOM 900 C C . GLU A 1 113 ? -6.168 5.170 1.036 1.00 75.00 113 GLU A C 1
ATOM 902 O O . GLU A 1 113 ? -7.395 5.189 1.161 1.00 75.00 113 GLU A O 1
ATOM 907 N N . GLN A 1 114 ? -5.521 4.055 0.680 1.00 68.25 114 GLN A N 1
ATOM 908 C CA . GLN A 1 114 ? -6.181 2.786 0.372 1.00 68.25 114 GLN A CA 1
ATOM 909 C C . GLN A 1 114 ? -6.631 1.998 1.607 1.00 68.25 114 GLN A C 1
ATOM 911 O O . GLN A 1 114 ? -6.107 2.130 2.714 1.00 68.25 114 GLN A O 1
ATOM 916 N N . SER A 1 115 ? -7.609 1.109 1.392 1.00 60.44 115 SER A N 1
ATOM 917 C CA . SER A 1 115 ? -8.096 0.216 2.438 1.00 60.44 115 SER A CA 1
ATOM 918 C C . SER A 1 115 ? -7.008 -0.813 2.804 1.00 60.44 115 SER A C 1
ATOM 920 O O . SER A 1 115 ? -6.444 -1.467 1.914 1.00 60.44 115 SER A O 1
ATOM 922 N N . PRO A 1 116 ? -6.688 -1.021 4.094 1.00 62.19 116 PRO A N 1
ATOM 923 C CA . PRO A 1 116 ? -5.528 -1.842 4.439 1.00 62.19 116 PRO A CA 1
ATOM 924 C C . PRO A 1 116 ? -5.646 -3.327 4.079 1.00 62.19 116 PRO A C 1
ATOM 926 O O . PRO A 1 116 ? -4.639 -4.026 4.058 1.00 62.19 116 PRO A O 1
ATOM 929 N N . GLN A 1 117 ? -6.831 -3.833 3.717 1.00 62.88 117 GLN A N 1
ATOM 930 C CA . GLN A 1 117 ? -6.969 -5.217 3.245 1.00 62.88 117 GLN A CA 1
ATOM 931 C C . GLN A 1 117 ? -6.223 -5.464 1.921 1.00 62.88 117 GLN A C 1
ATOM 933 O O . GLN A 1 117 ? -5.665 -6.544 1.724 1.00 62.88 117 GLN A O 1
ATOM 938 N N . GLN A 1 118 ? -6.189 -4.481 1.015 1.00 64.44 118 GLN A N 1
ATOM 939 C CA . GLN A 1 118 ? -5.495 -4.616 -0.273 1.00 64.44 118 GLN A CA 1
ATOM 940 C C . GLN A 1 118 ? -3.981 -4.578 -0.088 1.00 64.44 118 GLN A C 1
ATOM 942 O O . GLN A 1 118 ? -3.259 -5.424 -0.623 1.00 64.44 118 GLN A O 1
ATOM 947 N N . PHE A 1 119 ? -3.516 -3.654 0.748 1.00 70.62 119 PHE A N 1
ATOM 948 C CA . PHE A 1 119 ? -2.110 -3.556 1.097 1.00 70.62 119 PHE A CA 1
ATOM 949 C C . PHE A 1 119 ? -1.632 -4.814 1.845 1.00 70.62 119 PHE A C 1
ATOM 951 O O . PHE A 1 119 ? -0.603 -5.382 1.491 1.00 70.62 119 PHE A O 1
ATOM 958 N N . ASN A 1 120 ? -2.442 -5.365 2.756 1.00 67.25 120 ASN A N 1
ATOM 959 C CA . ASN A 1 120 ? -2.150 -6.636 3.428 1.00 67.25 120 ASN A CA 1
ATOM 960 C C . ASN A 1 120 ? -2.045 -7.821 2.451 1.00 67.25 120 ASN A C 1
ATOM 962 O O . ASN A 1 120 ? -1.199 -8.696 2.639 1.00 67.25 120 ASN A O 1
ATOM 966 N N . LYS A 1 121 ? -2.847 -7.858 1.376 1.00 71.06 121 LYS A N 1
ATOM 967 C CA . LYS A 1 121 ? -2.710 -8.883 0.324 1.00 71.06 121 LYS A CA 1
ATOM 968 C C . LYS A 1 121 ? -1.372 -8.759 -0.407 1.00 71.06 121 LYS A C 1
ATOM 970 O O . LYS A 1 121 ? -0.698 -9.768 -0.619 1.00 71.06 121 LYS A O 1
ATOM 975 N N . PHE A 1 122 ? -0.983 -7.536 -0.765 1.00 76.19 122 PHE A N 1
ATOM 976 C CA . PHE A 1 122 ? 0.330 -7.265 -1.344 1.00 76.19 122 PHE A CA 1
ATOM 977 C C . PHE A 1 122 ? 1.458 -7.714 -0.404 1.00 76.19 122 PHE A C 1
ATOM 979 O O . PHE A 1 122 ? 2.386 -8.384 -0.848 1.00 76.19 122 PHE A O 1
ATOM 986 N N . LEU A 1 123 ? 1.339 -7.448 0.897 1.00 71.19 123 LEU A N 1
ATOM 987 C CA . LEU A 1 123 ? 2.334 -7.846 1.893 1.00 71.19 123 LEU A CA 1
ATOM 988 C C . LEU A 1 123 ? 2.476 -9.348 2.056 1.00 71.19 123 LEU A C 1
ATOM 990 O O . LEU A 1 123 ? 3.596 -9.857 2.052 1.00 71.19 123 LEU A O 1
ATOM 994 N N . LYS A 1 124 ? 1.354 -10.069 2.157 1.00 71.81 124 LYS A N 1
ATOM 995 C CA . LYS A 1 124 ? 1.368 -11.536 2.223 1.00 71.81 124 LYS A CA 1
ATOM 996 C C . LYS A 1 124 ? 2.071 -12.116 0.986 1.00 71.81 124 LYS A C 1
ATOM 998 O O . LYS A 1 124 ? 2.904 -13.012 1.123 1.00 71.81 124 LYS A O 1
ATOM 1003 N N . ALA A 1 125 ? 1.819 -11.558 -0.202 1.00 74.31 125 ALA A N 1
ATOM 1004 C CA . ALA A 1 125 ? 2.509 -11.953 -1.431 1.00 74.31 125 ALA A CA 1
ATOM 1005 C C . ALA A 1 125 ? 4.010 -11.603 -1.405 1.00 74.31 125 ALA A C 1
ATOM 1007 O O . ALA A 1 125 ? 4.846 -12.437 -1.747 1.00 74.31 125 ALA A O 1
ATOM 1008 N N . TRP A 1 126 ? 4.363 -10.391 -0.970 1.00 75.12 126 TRP A N 1
ATOM 1009 C CA . TRP A 1 126 ? 5.740 -9.887 -0.945 1.00 75.12 126 TRP A CA 1
ATOM 1010 C C . TRP A 1 126 ? 6.628 -10.667 0.025 1.00 75.12 126 TRP A C 1
ATOM 1012 O O . TRP A 1 126 ? 7.729 -11.093 -0.329 1.00 75.12 126 TRP A O 1
ATOM 1022 N N . ASN A 1 127 ? 6.123 -10.938 1.227 1.00 69.94 127 ASN A N 1
ATOM 1023 C CA . ASN A 1 127 ? 6.821 -11.747 2.221 1.00 69.94 127 ASN A CA 1
ATOM 1024 C C . ASN A 1 127 ? 6.971 -13.202 1.762 1.00 69.94 127 ASN A C 1
ATOM 1026 O O . ASN A 1 127 ? 8.010 -13.819 2.004 1.00 69.94 127 ASN A O 1
ATOM 1030 N N . LYS A 1 128 ? 5.983 -13.750 1.043 1.00 71.88 128 LYS A N 1
ATOM 1031 C CA . LYS A 1 128 ? 6.085 -15.093 0.460 1.00 71.88 128 LYS A CA 1
ATOM 1032 C C . LYS A 1 128 ? 7.154 -15.163 -0.632 1.00 71.88 128 LYS A C 1
ATOM 1034 O O . LYS A 1 128 ? 8.004 -16.041 -0.580 1.00 71.88 128 LYS A O 1
ATOM 1039 N N . PHE A 1 129 ? 7.185 -14.199 -1.548 1.00 74.25 129 PHE A N 1
ATOM 1040 C CA . PHE A 1 129 ? 8.219 -14.125 -2.581 1.00 74.25 129 PHE A CA 1
ATOM 1041 C C . PHE A 1 129 ? 9.632 -14.022 -1.988 1.00 74.25 129 PHE A C 1
ATOM 1043 O O . PHE A 1 129 ? 10.521 -14.771 -2.384 1.00 74.25 129 PHE A O 1
ATOM 1050 N N . ASN A 1 130 ? 9.826 -13.163 -0.980 1.00 67.38 130 ASN A N 1
ATOM 1051 C CA . ASN A 1 130 ? 11.133 -12.990 -0.338 1.00 67.38 130 ASN A CA 1
ATOM 1052 C C . ASN A 1 130 ? 11.546 -14.187 0.542 1.00 67.38 130 ASN A C 1
ATOM 1054 O O . ASN A 1 130 ? 12.734 -14.453 0.721 1.00 67.38 130 ASN A O 1
ATOM 1058 N N . SER A 1 131 ? 10.591 -14.918 1.123 1.00 62.41 131 SER A N 1
ATOM 1059 C CA . SER A 1 131 ? 10.887 -16.128 1.906 1.00 62.41 131 SER A CA 1
ATOM 1060 C C . SER A 1 131 ? 11.152 -17.347 1.017 1.00 62.41 131 SER A C 1
ATOM 1062 O O . SER A 1 131 ? 12.041 -18.142 1.326 1.00 62.41 131 SER A O 1
ATOM 1064 N N . GLU A 1 132 ? 10.480 -17.474 -0.128 1.00 59.72 132 GLU A N 1
ATOM 1065 C CA . GLU A 1 132 ? 10.784 -18.482 -1.156 1.00 59.72 132 GLU A CA 1
ATOM 1066 C C . GLU A 1 132 ? 12.142 -18.215 -1.829 1.00 59.72 132 GLU A C 1
ATOM 1068 O O . GLU A 1 132 ? 12.918 -19.150 -2.056 1.00 59.72 132 GLU A O 1
ATOM 1073 N N . SER A 1 133 ? 12.502 -16.943 -2.043 1.00 53.91 133 SER A N 1
ATOM 1074 C CA . SER A 1 133 ? 13.834 -16.575 -2.538 1.00 53.91 133 SER A CA 1
ATOM 1075 C C . SER A 1 133 ? 14.953 -16.817 -1.517 1.00 53.91 133 SER A C 1
ATOM 1077 O O . SER A 1 133 ? 16.089 -17.041 -1.912 1.00 53.91 133 SER A O 1
ATOM 1079 N N . ASN A 1 134 ? 14.652 -16.787 -0.212 1.00 45.88 134 ASN A N 1
ATOM 1080 C CA . ASN A 1 134 ? 15.636 -17.022 0.856 1.00 45.88 134 ASN A CA 1
ATOM 1081 C C . ASN A 1 134 ? 15.747 -18.499 1.287 1.00 45.88 134 ASN A C 1
ATOM 1083 O O . ASN A 1 134 ? 16.788 -18.909 1.795 1.00 45.88 134 ASN A O 1
ATOM 1087 N N . SER A 1 135 ? 14.688 -19.300 1.122 1.00 41.66 135 SER A N 1
ATOM 1088 C CA . SER A 1 135 ? 14.664 -20.732 1.483 1.00 41.66 135 SER A CA 1
ATOM 1089 C C . SER A 1 135 ? 15.227 -21.639 0.392 1.00 41.66 135 SER A C 1
ATOM 1091 O O . SER A 1 135 ? 15.680 -22.750 0.674 1.00 41.66 135 SER A O 1
ATOM 1093 N N . SER A 1 136 ? 15.255 -21.158 -0.848 1.00 37.44 136 SER A N 1
ATOM 1094 C CA . SER A 1 136 ? 15.999 -21.804 -1.909 1.00 37.44 136 SER A CA 1
ATOM 1095 C C . SER A 1 136 ? 17.430 -21.270 -1.929 1.00 37.44 136 SER A C 1
ATOM 1097 O O . SER A 1 136 ? 17.697 -20.116 -2.241 1.00 37.44 136 SER A O 1
ATOM 1099 N N . SER A 1 137 ? 18.396 -22.149 -1.679 1.00 37.00 137 SER A N 1
ATOM 1100 C CA . SER A 1 137 ? 19.778 -22.008 -2.149 1.00 37.00 137 SER A CA 1
ATOM 1101 C C . SER A 1 137 ? 19.856 -22.071 -3.687 1.00 37.00 137 SER A C 1
ATOM 1103 O O . SER A 1 137 ? 20.718 -22.731 -4.261 1.00 37.00 137 SER A O 1
ATOM 1105 N N . LEU A 1 138 ? 18.931 -21.399 -4.374 1.00 36.47 138 LEU A N 1
ATOM 1106 C CA . LEU A 1 138 ? 18.942 -21.182 -5.807 1.00 36.47 138 LEU A CA 1
ATOM 1107 C C . LEU A 1 138 ? 19.675 -19.873 -6.046 1.00 36.47 138 LEU A C 1
ATOM 1109 O O . LEU A 1 138 ? 19.084 -18.806 -6.130 1.00 36.47 138 LEU A O 1
ATOM 1113 N N . ASP A 1 139 ? 20.996 -20.011 -6.110 1.00 36.34 139 ASP A N 1
ATOM 1114 C CA . ASP A 1 139 ? 21.887 -19.176 -6.896 1.00 36.34 139 ASP A CA 1
ATOM 1115 C C . ASP A 1 139 ? 21.454 -17.703 -7.018 1.00 36.34 139 ASP A C 1
ATOM 1117 O O . ASP A 1 139 ? 20.803 -17.306 -7.989 1.00 36.34 139 ASP A O 1
ATOM 1121 N N . ASN A 1 140 ? 22.070 -16.845 -6.199 1.00 39.19 140 ASN A N 1
ATOM 1122 C CA . ASN A 1 140 ? 22.331 -15.423 -6.508 1.00 39.19 140 ASN A CA 1
ATOM 1123 C C . ASN A 1 140 ? 23.087 -15.209 -7.855 1.00 39.19 140 ASN A C 1
ATOM 1125 O O . ASN A 1 140 ? 23.601 -14.131 -8.135 1.00 39.19 140 ASN A O 1
ATOM 1129 N N . LYS A 1 141 ? 23.183 -16.255 -8.682 1.00 39.97 141 LYS A N 1
ATOM 1130 C CA . LYS A 1 141 ? 23.810 -16.365 -9.991 1.00 39.97 141 LYS A CA 1
ATOM 1131 C C . LYS A 1 141 ? 22.820 -16.742 -11.109 1.00 39.97 141 LYS A C 1
ATOM 1133 O O . LYS A 1 141 ? 23.260 -16.878 -12.241 1.00 39.97 141 LYS A O 1
ATOM 1138 N N . LYS A 1 142 ? 21.521 -16.938 -10.820 1.00 38.59 142 LYS A N 1
ATOM 1139 C CA . LYS A 1 142 ? 20.480 -17.249 -11.827 1.00 38.59 142 LYS A CA 1
ATOM 1140 C C . LYS A 1 142 ? 19.376 -16.201 -11.981 1.00 38.59 142 LYS A C 1
ATOM 1142 O O . LYS A 1 142 ? 18.603 -16.308 -12.923 1.00 38.59 142 LYS A O 1
ATOM 1147 N N . LEU A 1 143 ? 19.346 -15.150 -11.158 1.00 46.12 143 LEU A N 1
ATOM 1148 C CA . LEU A 1 143 ? 18.609 -13.921 -11.509 1.00 46.12 143 LEU A CA 1
ATOM 1149 C C . LEU A 1 143 ? 19.331 -13.088 -12.589 1.00 46.12 143 LEU A C 1
ATOM 1151 O O . LEU A 1 143 ? 18.845 -12.031 -12.979 1.00 46.12 143 LEU A O 1
ATOM 1155 N N . SER A 1 144 ? 20.507 -13.536 -13.047 1.00 42.41 144 SER A N 1
ATOM 1156 C CA . SER A 1 144 ? 21.341 -12.830 -14.021 1.00 42.41 144 SER A CA 1
ATOM 1157 C C . SER A 1 144 ? 21.188 -13.291 -15.470 1.00 42.41 144 SER A C 1
ATOM 1159 O O . SER A 1 144 ? 21.837 -12.690 -16.317 1.00 42.41 144 SER A O 1
ATOM 1161 N N . ASP A 1 145 ? 20.334 -14.268 -15.785 1.00 46.91 145 ASP A N 1
ATOM 1162 C CA . ASP A 1 145 ? 20.111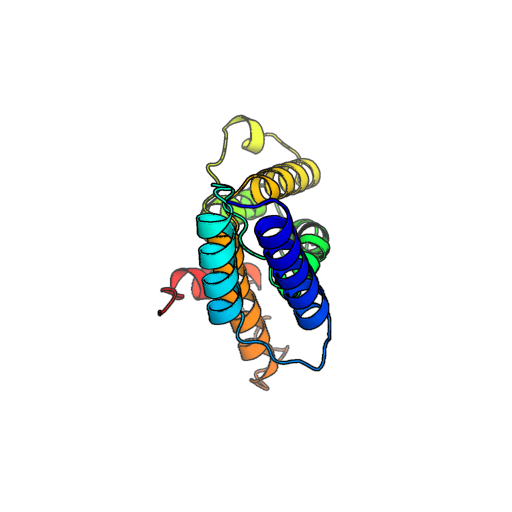 -14.672 -17.178 1.00 46.91 145 ASP A CA 1
ATOM 1163 C C . ASP A 1 145 ? 18.643 -14.419 -17.583 1.00 46.91 145 ASP A C 1
ATOM 1165 O O . ASP A 1 145 ? 17.731 -15.194 -17.311 1.00 46.91 145 ASP A O 1
ATOM 1169 N N . GLU A 1 146 ? 18.462 -13.259 -18.222 1.00 50.91 146 GLU A N 1
ATOM 1170 C CA . GLU A 1 146 ? 17.323 -12.754 -19.015 1.00 50.91 146 GLU A CA 1
ATOM 1171 C C . GLU A 1 146 ? 16.121 -12.069 -18.337 1.00 50.91 146 GLU A C 1
ATOM 1173 O O . GLU A 1 146 ? 15.609 -11.129 -18.945 1.00 50.91 146 GLU A O 1
ATOM 1178 N N . LYS A 1 147 ? 15.686 -12.408 -17.113 1.00 56.56 147 LYS A N 1
ATOM 1179 C CA . LYS A 1 147 ? 14.517 -11.742 -16.476 1.00 56.56 147 LYS A CA 1
ATOM 1180 C C . LYS A 1 147 ? 14.880 -10.962 -15.213 1.00 56.56 147 LYS A C 1
ATOM 1182 O O . LYS A 1 147 ? 15.393 -11.520 -14.249 1.00 56.56 147 LYS A O 1
ATOM 1187 N N . GLY A 1 148 ? 14.586 -9.660 -15.199 1.00 68.06 148 GLY A N 1
ATOM 1188 C CA . GLY A 1 148 ? 14.873 -8.777 -14.061 1.00 68.06 148 GLY A CA 1
ATOM 1189 C C . GLY A 1 148 ? 14.067 -9.127 -12.800 1.00 68.06 148 GLY A C 1
ATOM 1190 O O . GLY A 1 148 ? 12.992 -9.722 -12.879 1.00 68.06 148 GLY A O 1
ATOM 1191 N N . PHE A 1 149 ? 14.549 -8.712 -11.619 1.00 71.81 149 PHE A N 1
ATOM 1192 C CA . PHE A 1 149 ? 13.894 -8.957 -10.318 1.00 71.81 149 PHE A CA 1
ATOM 1193 C C . PHE A 1 149 ? 12.397 -8.600 -10.325 1.00 71.81 149 PHE A C 1
ATOM 1195 O O . PHE A 1 149 ? 11.565 -9.395 -9.895 1.00 71.81 149 PHE A O 1
ATOM 1202 N N . MET A 1 150 ? 12.043 -7.427 -10.864 1.00 73.50 150 MET A N 1
ATOM 1203 C CA . MET A 1 150 ? 10.647 -6.982 -10.928 1.00 73.50 150 MET A CA 1
ATOM 1204 C C . MET A 1 150 ? 9.797 -7.796 -11.900 1.00 73.50 150 MET A C 1
ATOM 1206 O O . MET A 1 150 ? 8.602 -7.944 -11.682 1.00 73.50 150 MET A O 1
ATOM 1210 N N . GLU A 1 151 ? 10.394 -8.343 -12.953 1.00 75.19 151 GLU A N 1
ATOM 1211 C CA . GLU A 1 151 ? 9.690 -9.206 -13.898 1.00 75.19 151 GLU A CA 1
ATOM 1212 C C . GLU A 1 151 ? 9.353 -10.552 -13.253 1.00 75.19 151 GLU A C 1
ATOM 1214 O O . GLU A 1 151 ? 8.210 -10.995 -13.324 1.00 75.19 151 GLU A O 1
ATOM 1219 N N . SER A 1 152 ? 10.301 -11.117 -12.501 1.00 76.69 152 SER A N 1
ATOM 1220 C CA . SER A 1 152 ? 10.073 -12.312 -11.678 1.00 76.69 152 SER A CA 1
ATOM 1221 C C . SER A 1 152 ? 9.008 -12.072 -10.602 1.00 76.69 152 SER A C 1
ATOM 1223 O O . SER A 1 152 ? 8.143 -12.918 -10.381 1.00 76.69 152 SER A O 1
ATOM 1225 N N . TRP A 1 153 ? 9.026 -10.896 -9.965 1.00 79.56 153 TRP A N 1
ATOM 1226 C CA . TRP A 1 153 ? 7.983 -10.484 -9.025 1.00 79.56 153 TRP A CA 1
ATOM 1227 C C . TRP A 1 153 ? 6.610 -10.372 -9.697 1.00 79.56 153 TRP A C 1
ATOM 1229 O O . TRP A 1 153 ? 5.633 -10.885 -9.160 1.00 79.56 153 TRP A O 1
ATOM 1239 N N . PHE A 1 154 ? 6.508 -9.725 -10.863 1.00 80.38 154 PHE A N 1
ATOM 1240 C CA . PHE A 1 154 ? 5.229 -9.581 -11.560 1.00 80.38 154 PHE A CA 1
ATOM 1241 C C . PHE A 1 154 ? 4.653 -10.930 -11.988 1.00 80.38 154 PHE A C 1
ATOM 1243 O O . PHE A 1 154 ? 3.454 -11.135 -11.838 1.00 80.38 154 PHE A O 1
ATOM 1250 N N . GLU A 1 155 ? 5.487 -11.854 -12.468 1.00 79.81 155 GLU A N 1
ATOM 1251 C CA . GLU A 1 155 ? 5.055 -13.214 -12.810 1.00 79.81 155 GLU A CA 1
ATOM 1252 C C . GLU A 1 155 ? 4.572 -13.981 -11.576 1.00 79.81 155 GLU A C 1
ATOM 1254 O O . GLU A 1 155 ? 3.505 -14.597 -11.608 1.00 79.81 155 GLU A O 1
ATOM 1259 N N . PHE A 1 156 ? 5.312 -13.890 -10.466 1.00 81.69 156 PHE A N 1
ATOM 1260 C CA . PHE A 1 156 ? 4.887 -14.469 -9.196 1.00 81.69 156 PHE A CA 1
ATOM 1261 C C . PHE A 1 156 ? 3.547 -13.885 -8.747 1.00 81.69 156 PHE A C 1
ATOM 1263 O O . PHE A 1 156 ? 2.622 -14.636 -8.450 1.00 81.69 156 PHE A O 1
ATOM 1270 N N . PHE A 1 157 ? 3.418 -12.559 -8.740 1.00 79.06 157 PHE A N 1
ATOM 1271 C CA . PHE A 1 157 ? 2.219 -11.873 -8.273 1.00 79.06 157 PHE A CA 1
ATOM 1272 C C . PHE A 1 157 ? 0.997 -12.178 -9.150 1.00 79.06 157 PHE A C 1
ATOM 1274 O O . PHE A 1 157 ? -0.080 -12.421 -8.613 1.00 79.06 157 PHE A O 1
ATOM 1281 N N . ASP A 1 158 ? 1.167 -12.246 -10.475 1.00 77.06 158 ASP A N 1
ATOM 1282 C CA . ASP A 1 158 ? 0.110 -12.653 -11.412 1.00 77.06 158 ASP A CA 1
ATOM 1283 C C . ASP A 1 158 ? -0.330 -14.115 -11.155 1.00 77.06 158 ASP A C 1
ATOM 1285 O O . ASP A 1 158 ? -1.508 -14.445 -11.291 1.00 77.06 158 ASP A O 1
ATOM 1289 N N . SER A 1 159 ? 0.596 -14.996 -10.752 1.00 76.94 159 SER A N 1
ATOM 1290 C CA . SER A 1 159 ? 0.290 -16.389 -10.375 1.00 76.94 159 SER A CA 1
ATOM 1291 C C . SER A 1 159 ? -0.250 -16.543 -8.946 1.00 76.94 159 SER A C 1
ATOM 1293 O O . SER A 1 159 ? -0.854 -17.565 -8.605 1.00 76.94 159 SER A O 1
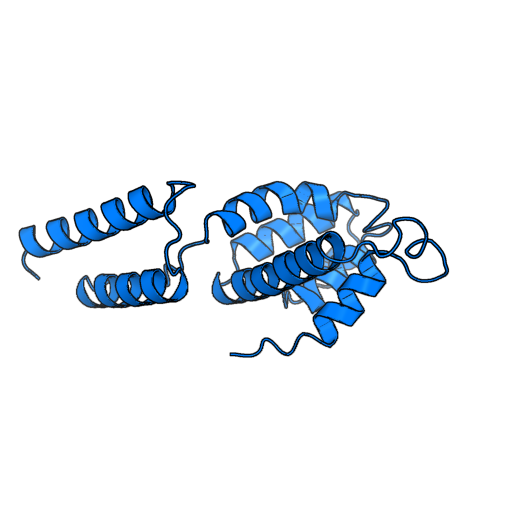ATOM 1295 N N . TYR A 1 160 ? -0.055 -15.526 -8.102 1.00 72.69 160 TYR A N 1
ATOM 1296 C CA . TYR A 1 160 ? -0.481 -15.504 -6.712 1.00 72.69 160 TYR A CA 1
ATOM 1297 C C . TYR A 1 160 ? -1.984 -15.210 -6.633 1.00 72.69 160 TYR A C 1
ATOM 1299 O O . TYR A 1 160 ? -2.442 -14.110 -6.317 1.00 72.69 160 TYR A O 1
ATOM 1307 N N . ASN A 1 161 ? -2.785 -16.243 -6.892 1.00 58.09 161 ASN A N 1
ATOM 1308 C CA . ASN A 1 161 ? -4.224 -16.248 -6.649 1.00 58.09 161 ASN A CA 1
ATOM 1309 C C . ASN A 1 161 ? -4.496 -16.351 -5.150 1.00 58.09 161 ASN A C 1
ATOM 1311 O O . ASN A 1 161 ? -4.950 -17.401 -4.727 1.00 58.09 161 ASN A O 1
ATOM 1315 N N . GLY A 1 162 ? -4.159 -15.304 -4.380 1.00 52.38 162 GLY A N 1
ATOM 1316 C CA . GLY A 1 162 ? -4.280 -15.193 -2.917 1.00 52.38 162 GLY A CA 1
ATOM 1317 C C . GLY A 1 162 ? -5.185 -16.246 -2.282 1.00 52.38 162 GLY A C 1
ATOM 1318 O O . GLY A 1 162 ? -6.372 -15.990 -2.085 1.00 52.38 162 GLY A O 1
ATOM 1319 N N . VAL A 1 163 ? -4.614 -17.435 -2.060 1.00 36.22 163 VAL A N 1
ATOM 1320 C CA . VAL A 1 163 ? -5.364 -18.612 -1.629 1.00 36.22 163 VAL A CA 1
ATOM 1321 C C . VAL A 1 163 ? -5.647 -18.404 -0.152 1.00 36.22 163 VAL A C 1
ATOM 1323 O O . VAL A 1 163 ? -4.695 -18.341 0.624 1.00 36.22 163 VAL A O 1
ATOM 1326 N N . GLU A 1 164 ? -6.943 -18.203 0.104 1.00 36.50 164 GLU A N 1
ATOM 1327 C CA . GLU A 1 164 ? -7.725 -18.242 1.354 1.00 36.50 164 GLU A CA 1
ATOM 1328 C C . GLU A 1 164 ? -6.963 -18.207 2.685 1.00 36.50 164 GLU A C 1
ATOM 1330 O O . GLU A 1 164 ? -6.253 -19.183 3.017 1.00 36.50 164 GLU A O 1
#

pLDDT: mean 71.8, std 15.46, range [36.22, 91.19]

Foldseek 3Di:
DDPVLLVVLVVVVVVLVVLLPDPPRPDPLVVSQVVNVVSCVVNVNPDLDRDCRPLNVVCLVCLLVQLPPCQQDVALVLLVVCLCQLQVDDDDPVSVPDGSNVSSVVSSVVSVVDRVVSVVLSSVLVVVVVVVVVPDPPDPPPCPPDAGPNRVSSVSSVVCPVDD

Radius of gyration: 19.09 Å; chains: 1; bounding box: 47×35×51 Å